Protein AF-A0A2S7ZCL2-F1 (afdb_monomer_lite)

pLDDT: mean 88.98, std 7.47, range [64.06, 97.12]

Organism: NCBI:txid1298594

InterPro domains:
  IPR002711 HNH endonuclease [PF01844] (48-86)
  IPR003615 HNH nuclease [SM00507] (35-84)
  IPR003615 HNH nuclease [cd00085] (34-86)

Radius of gyration: 19.72 Å; chains: 1; bounding box: 30×63×38 Å

Secondary structure (DSSP, 8-state):
---PPP---SS----PPPPPPPPHHHHHHHHHHHHHHHHHHHHTTTB-TTT-SBP-EEEESS-GGGT----GGGEEEE-HHIIIIIIISSTTHHHHHHHHHHHHHHHH----

Sequence (112 aa):
MLKRTPLRAKTRLVSKKPLSKKSRNKKKNDMELEKIRPKVIERDHGKCILCGAHYEEVHHIKYRSAGGKNNIENLCCLCWHCHRIKIHAGSHQREYRKVLQTILKERHGYEY

Structure (mmCIF, N/CA/C/O backbone):
data_AF-A0A2S7ZCL2-F1
#
_entry.id   AF-A0A2S7ZCL2-F1
#
loop_
_atom_site.group_PDB
_atom_site.id
_atom_site.type_symbol
_atom_site.label_atom_id
_atom_site.label_alt_id
_atom_site.label_comp_id
_atom_site.label_asym_id
_atom_site.label_entity_id
_atom_site.label_seq_id
_atom_site.pdbx_PDB_ins_code
_atom_site.Cartn_x
_atom_site.Cartn_y
_atom_site.Ca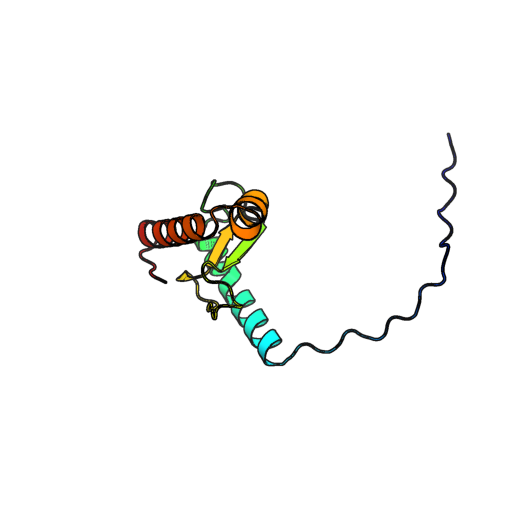rtn_z
_atom_site.occupancy
_atom_site.B_iso_or_equiv
_atom_site.auth_seq_id
_atom_site.auth_comp_id
_atom_site.auth_asym_id
_atom_site.auth_atom_id
_atom_site.pdbx_PDB_model_num
ATOM 1 N N . MET A 1 1 ? -0.545 -48.654 -9.321 1.00 64.06 1 MET A N 1
ATOM 2 C CA . MET A 1 1 ? -0.829 -47.453 -8.498 1.00 64.06 1 MET A CA 1
ATOM 3 C C . MET A 1 1 ? 0.154 -47.402 -7.332 1.00 64.06 1 MET A C 1
ATOM 5 O O . MET A 1 1 ? 0.102 -48.275 -6.476 1.00 64.06 1 MET A O 1
ATOM 9 N N . LEU A 1 2 ? 1.082 -46.438 -7.307 1.00 65.00 2 LEU A N 1
ATOM 10 C CA . LEU A 1 2 ? 2.020 -46.267 -6.188 1.00 65.00 2 LEU A CA 1
ATOM 11 C C . LEU A 1 2 ? 1.259 -45.736 -4.965 1.00 65.00 2 LEU A C 1
ATOM 13 O O . LEU A 1 2 ? 0.779 -44.602 -4.970 1.00 65.00 2 LEU A O 1
ATOM 17 N N . LYS A 1 3 ? 1.125 -46.564 -3.924 1.00 67.25 3 LYS A N 1
ATOM 18 C CA . LYS A 1 3 ? 0.540 -46.158 -2.640 1.00 67.25 3 LYS A CA 1
ATOM 19 C C . LYS A 1 3 ? 1.500 -45.162 -1.984 1.00 67.25 3 LYS A C 1
ATOM 21 O O . LYS A 1 3 ? 2.570 -45.549 -1.526 1.00 67.25 3 LYS A O 1
ATOM 26 N N . ARG A 1 4 ? 1.148 -43.873 -1.977 1.00 72.56 4 ARG A N 1
ATOM 27 C CA . ARG A 1 4 ? 1.917 -42.845 -1.261 1.00 72.56 4 ARG A CA 1
ATOM 28 C C . ARG A 1 4 ? 1.883 -43.188 0.229 1.00 72.56 4 ARG A C 1
ATOM 30 O O . ARG A 1 4 ? 0.804 -43.235 0.817 1.00 72.56 4 ARG A O 1
ATOM 37 N N . THR A 1 5 ? 3.036 -43.465 0.829 1.00 74.88 5 THR A N 1
ATOM 38 C CA . THR A 1 5 ? 3.128 -43.673 2.275 1.00 74.88 5 THR A CA 1
ATOM 39 C C . THR A 1 5 ? 2.898 -42.338 2.988 1.00 74.88 5 THR A C 1
ATOM 41 O O . THR A 1 5 ? 3.396 -41.304 2.534 1.00 74.88 5 THR A O 1
ATOM 44 N N . PRO A 1 6 ? 2.114 -42.311 4.078 1.00 76.31 6 PRO A N 1
ATOM 45 C CA . PRO A 1 6 ? 1.880 -41.076 4.809 1.00 76.31 6 PRO A CA 1
ATOM 46 C C . PRO A 1 6 ? 3.201 -40.564 5.392 1.00 76.31 6 PRO A C 1
ATOM 48 O O . PRO A 1 6 ? 3.972 -41.324 5.984 1.00 76.31 6 PRO A O 1
ATOM 51 N N . LEU A 1 7 ? 3.465 -39.264 5.229 1.00 78.38 7 LEU A N 1
ATOM 52 C CA . LEU A 1 7 ? 4.630 -38.615 5.825 1.00 78.38 7 LEU A CA 1
ATOM 53 C C . LEU A 1 7 ? 4.537 -38.730 7.351 1.00 78.38 7 LEU A C 1
ATOM 55 O O . LEU A 1 7 ? 3.678 -38.117 7.984 1.00 78.38 7 LEU A O 1
ATOM 59 N N . ARG A 1 8 ? 5.429 -39.519 7.956 1.00 75.44 8 ARG A N 1
ATOM 60 C CA . ARG A 1 8 ? 5.525 -39.646 9.412 1.00 75.44 8 ARG A CA 1
ATOM 61 C C . ARG A 1 8 ? 6.224 -38.404 9.962 1.00 75.44 8 ARG A C 1
ATOM 63 O O . ARG A 1 8 ? 7.360 -38.116 9.583 1.00 75.44 8 ARG A O 1
ATOM 70 N N . ALA A 1 9 ? 5.551 -37.653 10.833 1.00 77.12 9 ALA A N 1
ATOM 71 C CA . ALA A 1 9 ? 6.138 -36.473 11.460 1.00 77.12 9 ALA A CA 1
ATOM 72 C C . ALA A 1 9 ? 7.427 -36.867 12.204 1.00 77.12 9 ALA A C 1
ATOM 74 O O . ALA A 1 9 ? 7.406 -37.722 13.088 1.00 77.12 9 ALA A O 1
ATOM 75 N N . LYS A 1 10 ? 8.558 -36.259 11.820 1.00 76.94 10 LYS A N 1
ATOM 76 C CA . LYS A 1 10 ? 9.879 -36.549 12.407 1.00 76.94 10 LYS A CA 1
ATOM 77 C C . LYS A 1 10 ? 10.001 -36.058 13.854 1.00 76.94 10 LYS A C 1
ATOM 79 O O . LYS A 1 10 ? 10.836 -36.555 14.598 1.00 76.94 10 LYS A O 1
ATOM 84 N N . THR A 1 11 ? 9.175 -35.093 14.253 1.00 80.31 11 THR A N 1
ATOM 85 C CA . THR A 1 11 ? 9.191 -34.475 15.581 1.00 80.31 11 THR A CA 1
ATOM 86 C C . THR A 1 11 ? 7.789 -34.443 16.179 1.00 80.31 11 THR A C 1
ATOM 88 O O . THR A 1 11 ? 6.789 -34.322 15.467 1.00 80.31 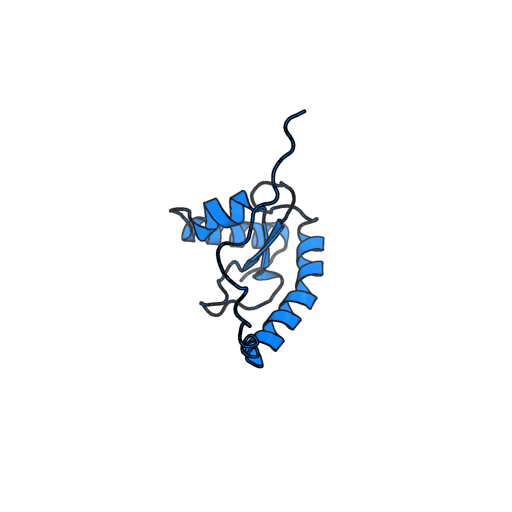11 THR A O 1
ATOM 91 N N . ARG A 1 12 ? 7.704 -34.550 17.511 1.00 79.19 12 ARG A N 1
ATOM 92 C CA . ARG A 1 12 ? 6.452 -34.298 18.234 1.00 79.19 12 ARG A CA 1
ATOM 93 C C . ARG A 1 12 ? 6.094 -32.821 18.076 1.00 79.19 12 ARG A C 1
ATOM 95 O O . ARG A 1 12 ? 6.964 -31.961 18.213 1.00 79.19 12 ARG A O 1
ATOM 102 N N . LEU A 1 13 ? 4.825 -32.524 17.802 1.00 75.38 13 LEU A N 1
ATOM 103 C CA . LEU A 1 13 ? 4.333 -31.149 17.818 1.00 75.38 13 LEU A CA 1
ATOM 104 C C . LEU A 1 13 ? 4.563 -30.575 19.221 1.00 75.38 13 LEU A C 1
ATOM 106 O O . LEU A 1 13 ? 3.994 -31.060 20.197 1.00 75.38 13 LEU A O 1
ATOM 110 N N . VAL A 1 14 ? 5.430 -29.570 19.331 1.00 76.38 14 VAL A N 1
ATOM 111 C CA . VAL A 1 14 ? 5.649 -28.859 20.593 1.00 76.38 14 VAL A CA 1
ATOM 112 C C . VAL A 1 14 ? 4.398 -28.041 20.894 1.00 76.38 14 VAL A C 1
ATOM 114 O O . VAL A 1 14 ? 3.916 -27.315 20.020 1.00 76.38 14 VAL A O 1
ATOM 117 N N . SER A 1 15 ? 3.887 -28.136 22.125 1.00 73.12 15 SER A N 1
ATOM 118 C CA . SER A 1 15 ? 2.834 -27.242 22.612 1.00 73.12 15 SER A CA 1
ATOM 119 C C . SER A 1 15 ? 3.368 -25.812 22.580 1.00 73.12 15 SER A C 1
ATOM 121 O O . SER A 1 15 ? 4.209 -25.415 23.391 1.00 73.12 15 SER A O 1
ATOM 123 N N . LYS A 1 16 ? 2.965 -25.051 21.563 1.00 77.75 16 LYS A N 1
ATOM 124 C CA . LYS A 1 16 ? 3.393 -23.664 21.411 1.00 77.75 16 LYS A CA 1
ATOM 125 C C . LYS A 1 16 ? 2.732 -22.848 22.519 1.00 77.75 16 LYS A C 1
ATOM 127 O O . LYS A 1 16 ? 1.516 -22.911 22.686 1.00 77.75 16 LYS A O 1
ATOM 132 N N . LYS A 1 17 ? 3.525 -22.053 23.249 1.00 77.50 17 LYS A N 1
ATOM 133 C CA . LYS A 1 17 ? 2.986 -21.027 24.155 1.00 77.50 17 LYS A CA 1
ATOM 134 C C . LYS A 1 17 ? 1.993 -20.147 23.374 1.00 77.50 17 LYS A C 1
ATOM 136 O O . LYS A 1 17 ? 2.246 -19.875 22.194 1.00 77.50 17 LYS A O 1
ATOM 141 N N . PRO A 1 18 ? 0.888 -19.699 23.995 1.00 79.81 18 PRO A N 1
ATOM 142 C CA . PRO A 1 18 ? -0.066 -18.831 23.318 1.00 79.81 18 PRO A CA 1
ATOM 143 C C . PRO A 1 18 ? 0.634 -17.561 22.819 1.00 79.81 18 PRO A C 1
ATOM 145 O O . PRO A 1 18 ? 1.536 -17.037 23.478 1.00 79.81 18 PRO A O 1
ATOM 148 N N . LEU A 1 19 ? 0.227 -17.067 21.645 1.00 81.06 19 LEU A N 1
ATOM 149 C CA . LEU A 1 19 ? 0.759 -15.816 21.104 1.00 81.06 19 LEU A CA 1
ATOM 150 C C . LEU A 1 19 ? 0.526 -14.668 22.097 1.00 81.06 19 LEU A C 1
ATOM 152 O O . LEU A 1 19 ? -0.555 -14.536 22.673 1.00 81.06 19 LEU A O 1
ATOM 156 N N . SER A 1 20 ? 1.540 -13.814 22.266 1.00 83.44 20 SER A N 1
ATOM 157 C CA . SER A 1 20 ? 1.433 -12.605 23.086 1.00 83.44 20 SER A CA 1
ATOM 158 C C . SER A 1 20 ? 0.277 -11.720 22.605 1.00 83.44 20 SER A C 1
ATOM 160 O O . SER A 1 20 ? 0.066 -11.540 21.399 1.00 83.44 20 SER A O 1
ATOM 162 N N . LYS A 1 21 ? -0.483 -11.151 23.551 1.00 82.75 21 LYS A N 1
ATOM 163 C CA . LYS A 1 21 ? -1.599 -10.254 23.231 1.00 82.75 21 LYS A CA 1
ATOM 164 C C . LYS A 1 21 ? -1.071 -9.011 22.508 1.00 82.75 21 LYS A C 1
ATOM 166 O O . LYS A 1 21 ? -0.093 -8.394 22.926 1.00 82.75 21 LYS A O 1
ATOM 171 N N . LYS A 1 22 ? -1.756 -8.600 21.436 1.00 80.94 22 LYS A N 1
ATOM 172 C CA . LYS A 1 22 ? -1.453 -7.338 20.743 1.00 80.94 22 LYS A CA 1
ATOM 173 C C . LYS A 1 22 ? -1.606 -6.152 21.708 1.00 80.94 22 LYS A C 1
ATOM 175 O O . LYS A 1 22 ? -2.564 -6.097 22.478 1.00 80.94 22 LYS A O 1
ATOM 180 N N . SER A 1 23 ? -0.718 -5.163 21.590 1.00 90.38 23 SER A N 1
ATOM 181 C CA . SER A 1 23 ? -0.870 -3.864 22.264 1.00 90.38 23 SER A CA 1
ATOM 182 C C . SER A 1 23 ? -2.215 -3.211 21.917 1.00 90.38 23 SER A C 1
ATOM 184 O O . SER A 1 23 ? -2.691 -3.315 20.779 1.00 90.38 23 SER A O 1
ATOM 186 N N . ARG A 1 24 ? -2.801 -2.484 22.881 1.00 87.38 24 ARG A N 1
ATOM 187 C CA . ARG A 1 24 ? -4.057 -1.729 22.712 1.00 87.38 24 ARG A CA 1
ATOM 188 C C . ARG A 1 24 ? -4.011 -0.819 21.479 1.00 87.38 24 ARG A C 1
ATOM 190 O O . ARG A 1 24 ? -4.944 -0.825 20.679 1.00 87.38 24 ARG A O 1
ATOM 197 N N . ASN A 1 25 ? -2.887 -0.132 21.259 1.00 85.81 25 ASN A N 1
ATOM 198 C CA . ASN A 1 25 ? -2.702 0.761 20.111 1.00 85.81 25 ASN A CA 1
ATOM 199 C C . ASN A 1 25 ? -2.700 0.010 18.778 1.00 85.81 25 ASN A C 1
ATOM 201 O O . ASN A 1 25 ? -3.251 0.497 17.792 1.00 85.81 25 ASN A O 1
ATOM 205 N N . LYS A 1 26 ? -2.115 -1.194 18.726 1.00 86.06 26 LYS A N 1
ATOM 206 C CA . LYS A 1 26 ? -2.132 -2.012 17.506 1.00 86.06 26 LYS A CA 1
ATOM 207 C C . LYS A 1 26 ? -3.560 -2.433 17.167 1.00 86.06 26 LYS A C 1
ATOM 209 O O . LYS A 1 26 ? -3.971 -2.258 16.029 1.00 86.06 26 LYS A O 1
ATOM 214 N N . LYS A 1 27 ? -4.327 -2.881 18.169 1.00 88.38 27 LYS A N 1
ATOM 215 C CA . LYS A 1 27 ? -5.736 -3.268 18.002 1.00 88.38 27 LYS A CA 1
ATOM 216 C C . LYS A 1 27 ? -6.606 -2.105 17.506 1.00 88.38 27 LYS A C 1
ATOM 218 O O . LYS A 1 27 ? -7.399 -2.304 16.595 1.00 88.38 27 LYS A O 1
ATOM 223 N N . LYS A 1 28 ? -6.432 -0.900 18.065 1.00 89.44 28 LYS A N 1
ATOM 224 C CA . LYS A 1 28 ? -7.171 0.304 17.643 1.00 89.44 28 LYS A CA 1
ATOM 225 C C . LYS A 1 28 ? -6.908 0.657 16.176 1.00 89.44 28 LYS A C 1
ATOM 227 O O . LYS A 1 28 ? -7.852 0.841 15.422 1.00 89.44 28 LYS A O 1
ATOM 232 N N . ASN A 1 29 ? -5.639 0.699 15.775 1.00 89.38 29 ASN A N 1
ATOM 233 C CA . ASN A 1 29 ? -5.256 0.986 14.390 1.00 89.38 29 ASN A CA 1
ATOM 234 C C . ASN A 1 29 ? -5.774 -0.070 13.404 1.00 89.38 29 ASN A C 1
ATOM 236 O O . ASN A 1 29 ? -6.220 0.279 12.319 1.00 89.38 29 ASN A O 1
ATOM 240 N N . ASP A 1 30 ? -5.699 -1.355 13.765 1.00 90.00 30 ASP A N 1
ATOM 241 C CA . ASP A 1 30 ? -6.180 -2.435 12.896 1.00 90.00 30 ASP A CA 1
ATOM 242 C C . ASP A 1 30 ? -7.705 -2.295 12.672 1.00 90.00 30 ASP A C 1
ATOM 244 O O . ASP A 1 30 ? -8.174 -2.415 11.544 1.00 90.00 30 ASP A O 1
ATOM 248 N N . MET A 1 31 ? -8.458 -1.934 13.719 1.00 91.69 31 MET A N 1
ATOM 249 C CA . MET A 1 31 ? -9.904 -1.681 13.650 1.00 91.69 31 MET A CA 1
ATOM 250 C C . MET A 1 31 ? -10.261 -0.430 12.830 1.00 91.69 31 MET A C 1
ATOM 252 O O . MET A 1 31 ? -11.264 -0.413 12.124 1.00 91.69 31 MET A O 1
ATOM 256 N N . GLU A 1 32 ? -9.463 0.633 12.923 1.00 91.38 32 GLU A N 1
ATOM 257 C CA . GLU A 1 32 ? -9.640 1.841 12.109 1.00 91.38 32 GLU A CA 1
ATOM 258 C C . GLU A 1 32 ? -9.396 1.555 10.623 1.00 91.38 32 GLU A C 1
ATOM 260 O O . GLU A 1 32 ? -10.199 1.945 9.775 1.00 91.38 32 GLU A O 1
ATOM 265 N N . LEU A 1 33 ? -8.337 0.804 10.312 1.00 91.06 33 LEU A N 1
ATOM 266 C CA . LEU A 1 33 ? -8.045 0.376 8.949 1.00 91.06 33 LEU A CA 1
ATOM 267 C C . LEU A 1 33 ? -9.184 -0.479 8.380 1.00 91.06 33 LEU A C 1
ATOM 269 O O . LEU A 1 33 ? -9.601 -0.263 7.247 1.00 91.06 33 LEU A O 1
ATOM 273 N N . GLU A 1 34 ? -9.720 -1.416 9.159 1.00 93.12 34 GLU A N 1
ATOM 274 C CA . GLU A 1 34 ? -10.827 -2.287 8.745 1.00 93.12 34 GLU A CA 1
ATOM 275 C C . GLU A 1 34 ? -12.094 -1.505 8.366 1.00 93.12 34 GLU A C 1
ATOM 277 O O . GLU A 1 34 ? -12.753 -1.849 7.389 1.00 93.12 34 GLU A O 1
ATOM 282 N N . LYS A 1 35 ? -12.375 -0.390 9.051 1.00 94.31 35 LYS A N 1
ATOM 283 C CA . LYS A 1 35 ? -13.498 0.503 8.715 1.00 94.31 35 LYS A CA 1
ATOM 284 C C . LYS A 1 35 ? -13.303 1.265 7.403 1.00 94.31 35 LYS A C 1
ATOM 286 O O . LYS A 1 35 ? -14.281 1.604 6.742 1.00 94.31 35 LYS A O 1
ATOM 291 N N . ILE A 1 36 ? -12.060 1.582 7.043 1.00 94.81 36 ILE A N 1
ATOM 292 C CA . ILE A 1 36 ? -11.743 2.457 5.901 1.00 94.81 36 ILE A CA 1
ATOM 293 C C . ILE A 1 36 ? -11.432 1.654 4.639 1.00 94.81 36 ILE A C 1
ATOM 295 O O . ILE A 1 36 ? -11.729 2.112 3.539 1.00 94.81 36 ILE A O 1
ATOM 299 N N . ARG A 1 37 ? -10.922 0.428 4.785 1.00 94.50 37 ARG A N 1
ATOM 300 C CA . ARG A 1 37 ? -10.679 -0.513 3.682 1.00 94.50 37 ARG A CA 1
ATOM 301 C C . ARG A 1 37 ? -11.816 -0.603 2.656 1.00 94.50 37 ARG A C 1
ATOM 303 O O . ARG A 1 37 ? -11.499 -0.417 1.485 1.00 94.50 37 ARG A O 1
ATOM 310 N N . PRO A 1 38 ? -13.092 -0.838 3.022 1.00 95.75 38 PRO A N 1
ATOM 311 C CA . PRO A 1 38 ? -14.159 -0.949 2.026 1.00 95.75 38 PRO A CA 1
ATOM 312 C C . PRO A 1 38 ? -14.320 0.331 1.198 1.00 95.75 38 PRO A C 1
ATOM 314 O O . PRO A 1 38 ? -14.475 0.245 -0.012 1.00 95.75 38 PRO A O 1
ATOM 317 N N . LYS A 1 39 ? -14.165 1.511 1.815 1.00 95.81 39 LYS A N 1
ATOM 318 C CA . LYS A 1 39 ? -14.246 2.804 1.115 1.00 95.81 39 LYS A CA 1
ATOM 319 C C . LYS A 1 39 ? -13.117 2.989 0.101 1.00 95.81 39 LYS A C 1
ATOM 321 O O . LYS A 1 39 ? -13.330 3.534 -0.974 1.00 95.81 39 LYS A O 1
ATOM 326 N N . VAL A 1 40 ? -11.909 2.537 0.442 1.00 95.69 40 VAL A N 1
ATOM 327 C CA . VAL A 1 40 ? -10.749 2.586 -0.465 1.00 95.69 40 VAL A CA 1
ATOM 328 C 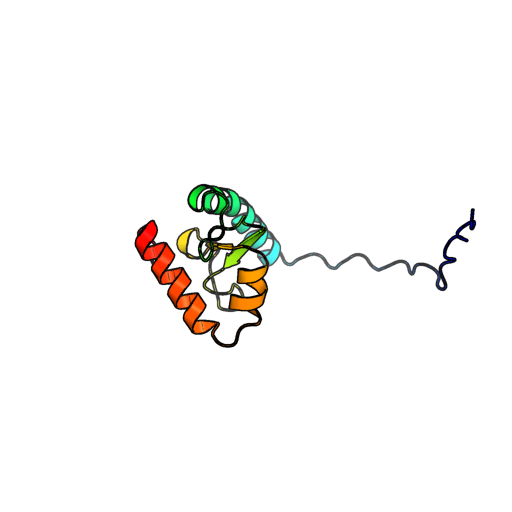C . VAL A 1 40 ? -10.953 1.636 -1.647 1.00 95.69 40 VAL A C 1
ATOM 330 O O . VAL A 1 40 ? -10.664 1.997 -2.783 1.00 95.69 40 VAL A O 1
ATOM 333 N N . ILE A 1 41 ? -11.483 0.440 -1.383 1.00 95.88 41 ILE A N 1
ATOM 334 C CA . ILE A 1 41 ? -11.773 -0.570 -2.408 1.00 95.88 41 ILE A CA 1
ATOM 335 C C . ILE A 1 41 ? -12.850 -0.076 -3.372 1.00 95.88 41 ILE A C 1
ATOM 337 O O . ILE A 1 41 ? -12.688 -0.207 -4.582 1.00 95.88 41 ILE A O 1
ATOM 341 N N . GLU A 1 42 ? -13.924 0.504 -2.841 1.00 96.00 42 GLU A N 1
ATOM 342 C CA . GLU A 1 42 ? -15.015 1.078 -3.626 1.00 96.00 42 GLU A CA 1
ATOM 343 C C . GLU A 1 42 ? -14.522 2.228 -4.514 1.00 96.00 42 GLU A C 1
ATOM 345 O O . GLU A 1 42 ? -14.769 2.213 -5.719 1.00 96.00 42 GLU A O 1
ATOM 350 N N . ARG A 1 43 ? -13.740 3.161 -3.948 1.00 94.75 43 ARG A N 1
ATOM 351 C CA . ARG A 1 43 ? -13.121 4.277 -4.682 1.00 94.75 43 ARG A CA 1
ATOM 352 C C . ARG A 1 43 ? -12.246 3.798 -5.841 1.00 94.75 43 ARG A C 1
ATOM 354 O O . ARG A 1 43 ? -12.331 4.336 -6.938 1.00 94.75 43 ARG A O 1
ATOM 361 N N . ASP A 1 44 ? -11.400 2.800 -5.593 1.00 94.88 44 ASP A N 1
ATOM 362 C CA . ASP A 1 44 ? -10.459 2.281 -6.593 1.00 94.88 44 ASP A CA 1
ATOM 363 C C . ASP A 1 44 ? -11.099 1.214 -7.506 1.00 94.88 44 ASP A C 1
ATOM 365 O O . ASP A 1 44 ? -10.403 0.565 -8.290 1.00 94.88 44 ASP A O 1
ATOM 369 N N . HIS A 1 45 ? -12.417 1.003 -7.398 1.00 95.06 45 HIS A N 1
ATOM 370 C CA . HIS A 1 45 ? -13.192 0.005 -8.142 1.00 95.06 45 HIS A CA 1
ATOM 371 C C . HIS A 1 45 ? -12.625 -1.420 -8.056 1.00 95.06 45 HIS A C 1
ATOM 373 O O . HIS A 1 45 ? -12.712 -2.196 -9.011 1.00 95.06 45 HIS A O 1
ATOM 379 N N . GLY A 1 46 ? -11.993 -1.763 -6.930 1.00 95.00 46 GLY A N 1
ATOM 380 C CA . GLY A 1 46 ? -11.317 -3.045 -6.750 1.00 95.00 46 GLY A CA 1
ATOM 381 C C . GLY A 1 46 ? -10.202 -3.295 -7.775 1.00 95.00 46 GLY A C 1
ATOM 382 O O . GLY A 1 46 ? -10.003 -4.428 -8.223 1.00 95.00 46 GLY A O 1
ATOM 383 N N . LYS A 1 47 ? -9.485 -2.247 -8.188 1.00 96.94 47 LYS A N 1
ATOM 384 C CA . LYS A 1 47 ? -8.369 -2.353 -9.129 1.00 96.94 47 LYS A CA 1
ATOM 385 C C . LYS A 1 47 ? -7.108 -1.710 -8.574 1.00 96.94 47 LYS A C 1
ATOM 387 O O . LYS A 1 47 ? -7.136 -0.782 -7.772 1.00 96.94 47 LYS A O 1
ATOM 392 N N . CYS A 1 48 ? -5.971 -2.216 -9.028 1.00 96.56 48 CYS A N 1
ATOM 393 C CA . CYS A 1 48 ? -4.667 -1.641 -8.773 1.00 96.56 48 CYS A CA 1
ATOM 394 C C . CYS A 1 48 ? -4.579 -0.265 -9.432 1.00 96.56 48 CYS A C 1
ATOM 396 O O . CYS A 1 48 ? -4.690 -0.157 -10.654 1.00 96.56 48 CYS A O 1
ATOM 398 N N . ILE A 1 49 ? -4.300 0.782 -8.657 1.00 95.00 49 ILE A N 1
ATOM 399 C CA . ILE A 1 49 ? -4.261 2.143 -9.210 1.00 95.00 49 ILE A CA 1
ATOM 400 C C . ILE A 1 49 ? -3.105 2.375 -10.196 1.00 95.00 49 ILE A C 1
ATOM 402 O O . ILE A 1 49 ? -3.208 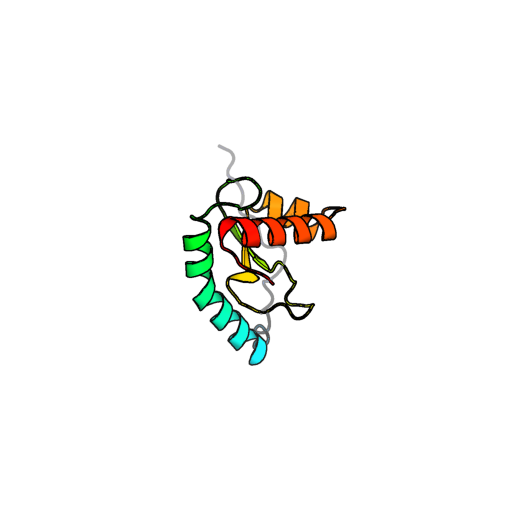3.260 -11.046 1.00 95.00 49 ILE A O 1
ATOM 406 N N . LEU A 1 50 ? -2.045 1.557 -10.115 1.00 93.75 50 LEU A N 1
ATOM 407 C CA . LEU A 1 50 ? -0.862 1.640 -10.977 1.00 93.75 50 LEU A CA 1
ATOM 408 C C . LEU A 1 50 ? -1.014 0.906 -12.312 1.00 93.75 50 LEU A C 1
ATOM 410 O O . LEU A 1 50 ? -0.515 1.390 -13.320 1.00 93.75 50 LEU A O 1
ATOM 414 N N . CYS A 1 51 ? -1.625 -0.281 -12.324 1.00 94.44 51 CYS A N 1
ATOM 415 C CA . CYS A 1 51 ? -1.670 -1.127 -13.525 1.00 94.44 51 CYS A CA 1
ATOM 416 C C . CYS A 1 51 ? -3.071 -1.589 -13.939 1.00 94.44 51 CYS A C 1
ATOM 418 O O . CYS A 1 51 ? -3.203 -2.242 -14.966 1.00 94.44 51 CYS A O 1
ATOM 420 N N . GLY A 1 52 ? -4.108 -1.305 -13.150 1.00 94.69 52 GLY A N 1
ATOM 421 C CA . GLY A 1 52 ? -5.493 -1.671 -13.461 1.00 94.69 52 GLY A CA 1
ATOM 422 C C . GLY A 1 52 ? -5.864 -3.142 -13.234 1.00 94.69 52 GLY A C 1
ATOM 423 O O . GLY A 1 52 ? -7.034 -3.484 -13.387 1.00 94.69 52 GLY A O 1
ATOM 424 N N . ALA A 1 53 ? -4.914 -4.004 -12.848 1.00 96.19 53 ALA A N 1
ATOM 425 C CA . ALA A 1 53 ? -5.187 -5.395 -12.467 1.00 96.19 53 ALA A CA 1
ATOM 426 C C . ALA A 1 53 ? -6.089 -5.484 -11.222 1.00 96.19 53 ALA A C 1
ATOM 428 O O . ALA A 1 53 ? -6.301 -4.479 -10.544 1.00 96.19 53 ALA A O 1
ATOM 429 N N . HIS A 1 54 ? -6.590 -6.675 -10.887 1.00 96.56 54 HIS A N 1
ATOM 430 C CA . HIS A 1 54 ? -7.338 -6.871 -9.643 1.00 96.56 54 HIS A CA 1
ATOM 431 C C . HIS A 1 54 ? -6.500 -6.450 -8.424 1.00 96.56 54 HIS A C 1
ATOM 433 O O . HIS A 1 54 ? -5.273 -6.570 -8.423 1.00 96.56 54 HIS A O 1
ATOM 439 N N . TYR A 1 55 ? -7.155 -5.868 -7.422 1.00 95.31 55 TYR A N 1
ATOM 440 C CA . TYR A 1 55 ? -6.489 -5.523 -6.170 1.00 95.31 55 TYR A CA 1
ATOM 441 C C . TYR A 1 55 ? -6.353 -6.759 -5.277 1.00 95.31 55 TYR A C 1
ATOM 443 O O . TYR A 1 55 ? -7.275 -7.559 -5.173 1.00 95.31 55 TYR A O 1
ATOM 451 N N . GLU A 1 56 ? -5.234 -6.879 -4.567 1.00 95.12 56 GLU A N 1
ATOM 452 C CA . GLU A 1 56 ? -5.082 -7.899 -3.521 1.00 95.12 56 GLU A CA 1
ATOM 453 C C . GLU A 1 56 ? -4.836 -7.272 -2.147 1.00 95.12 56 GLU A C 1
ATOM 455 O O . GLU A 1 56 ? -5.278 -7.798 -1.124 1.00 95.12 56 GLU A O 1
ATOM 460 N N . GLU A 1 57 ? -4.138 -6.134 -2.093 1.00 93.81 57 GLU A N 1
ATOM 461 C CA . GLU A 1 57 ? -3.742 -5.507 -0.835 1.00 93.81 57 GLU A CA 1
ATOM 462 C C . GLU A 1 57 ? -4.010 -3.991 -0.868 1.00 93.81 57 GLU A C 1
ATOM 464 O O . GLU A 1 57 ? -3.871 -3.326 -1.896 1.00 93.81 57 GLU A O 1
ATOM 469 N N . VAL A 1 58 ? -4.402 -3.437 0.286 1.00 95.38 58 VAL A N 1
ATOM 470 C CA . VAL A 1 58 ? -4.514 -1.985 0.488 1.00 95.38 58 VAL A CA 1
ATOM 471 C C . VAL A 1 58 ? -3.205 -1.495 1.093 1.00 95.38 58 VAL A C 1
ATOM 473 O O . VAL A 1 58 ? -2.795 -1.967 2.155 1.00 95.38 58 VAL A O 1
ATOM 476 N N . HIS A 1 59 ? -2.564 -0.556 0.413 1.00 94.19 59 HIS A N 1
ATOM 477 C CA . HIS A 1 59 ? -1.236 -0.057 0.721 1.00 94.19 59 HIS A CA 1
ATOM 478 C C . HIS A 1 59 ? -1.269 1.357 1.307 1.00 94.19 59 HIS A C 1
ATOM 480 O O . HIS A 1 59 ? -2.027 2.209 0.844 1.00 94.19 59 HIS A O 1
ATOM 486 N N . HIS A 1 60 ? -0.403 1.615 2.292 1.00 94.88 60 HIS A N 1
ATOM 487 C CA . HIS A 1 60 ? -0.170 2.943 2.866 1.00 94.88 60 HIS A CA 1
ATOM 488 C C . HIS A 1 60 ? 0.931 3.690 2.099 1.00 94.88 60 HIS A C 1
ATOM 490 O O . HIS A 1 60 ? 2.103 3.347 2.246 1.00 94.88 60 HIS A O 1
ATOM 496 N N . ILE A 1 61 ? 0.578 4.760 1.381 1.00 93.31 61 ILE A N 1
ATOM 497 C CA . ILE A 1 61 ? 1.510 5.601 0.601 1.00 93.31 61 ILE A CA 1
ATOM 498 C C . ILE A 1 61 ? 2.632 6.160 1.488 1.00 93.31 61 ILE A C 1
ATOM 500 O O . ILE A 1 61 ? 3.822 6.068 1.174 1.00 93.31 61 ILE A O 1
ATOM 504 N N . LYS A 1 62 ? 2.269 6.719 2.645 1.00 92.19 62 LYS A N 1
ATOM 505 C CA . LYS A 1 62 ? 3.185 6.940 3.763 1.00 92.19 62 LYS A CA 1
ATOM 506 C C . LYS A 1 62 ? 3.092 5.749 4.691 1.00 92.19 62 LYS A C 1
ATOM 508 O O . LYS A 1 62 ? 2.063 5.535 5.331 1.00 92.19 62 LYS A O 1
ATOM 513 N N . TYR A 1 63 ? 4.198 5.022 4.809 1.00 90.94 63 TYR A N 1
ATOM 514 C CA . TYR A 1 63 ? 4.297 3.874 5.696 1.00 90.94 63 TYR A CA 1
ATOM 515 C C . TYR A 1 63 ? 3.831 4.189 7.117 1.00 90.94 63 TYR A C 1
ATOM 517 O O . TYR A 1 63 ? 4.161 5.228 7.695 1.00 90.94 63 TYR A O 1
ATOM 525 N N . ARG A 1 64 ? 3.132 3.227 7.721 1.00 89.75 64 ARG A N 1
ATOM 526 C CA . ARG A 1 64 ? 2.688 3.296 9.118 1.00 89.75 64 ARG A CA 1
ATOM 527 C C . ARG A 1 64 ? 3.857 3.483 10.094 1.00 89.75 64 ARG A C 1
ATOM 529 O O . ARG A 1 64 ? 3.722 4.218 11.064 1.00 89.75 64 ARG A O 1
ATOM 536 N N . SER A 1 65 ? 5.011 2.868 9.821 1.00 89.06 65 SER A N 1
ATOM 537 C CA . SER A 1 65 ? 6.245 3.052 10.606 1.00 89.06 65 SER A CA 1
ATOM 538 C C . SER A 1 65 ? 6.791 4.480 10.543 1.00 89.06 65 SER A C 1
ATOM 540 O O . SER A 1 65 ? 7.430 4.924 11.487 1.00 89.06 65 SER A O 1
ATOM 542 N N . ALA A 1 66 ? 6.497 5.213 9.467 1.00 88.94 66 ALA A N 1
ATOM 543 C CA . ALA A 1 66 ? 6.869 6.611 9.275 1.00 88.94 66 ALA A CA 1
ATOM 544 C C . ALA A 1 66 ? 5.751 7.588 9.696 1.00 88.94 66 ALA A C 1
ATOM 546 O O . ALA A 1 66 ? 5.739 8.739 9.258 1.00 88.94 66 ALA A O 1
ATOM 547 N N . GLY A 1 67 ? 4.776 7.135 10.496 1.00 89.00 67 GLY A N 1
ATOM 548 C CA . GLY A 1 67 ? 3.668 7.964 10.985 1.00 89.00 67 GLY A CA 1
ATOM 549 C C . GLY A 1 67 ? 2.524 8.169 9.985 1.00 89.00 67 GLY A C 1
ATOM 550 O O . GLY A 1 67 ? 1.777 9.137 10.104 1.00 89.00 67 GLY A O 1
ATOM 551 N N . GLY A 1 68 ? 2.390 7.298 8.981 1.00 91.19 68 GLY A N 1
ATOM 552 C CA . GLY A 1 68 ? 1.243 7.303 8.072 1.00 91.19 68 GLY A CA 1
ATOM 553 C C . GLY A 1 68 ? -0.081 7.023 8.789 1.00 91.19 68 GLY A C 1
ATOM 554 O O . GLY A 1 68 ? -0.168 6.091 9.590 1.00 91.19 68 GLY A O 1
ATOM 555 N N . LYS A 1 69 ? -1.111 7.819 8.486 1.00 92.31 69 LYS A N 1
ATOM 556 C CA . LYS A 1 69 ? -2.465 7.691 9.056 1.00 92.31 69 LYS A CA 1
ATOM 557 C C . LYS A 1 69 ? -3.304 6.689 8.259 1.00 92.31 69 LYS A C 1
ATOM 559 O O . LYS A 1 69 ? -3.055 6.476 7.072 1.00 92.31 69 LYS A O 1
ATOM 564 N N . ASN A 1 70 ? -4.325 6.112 8.884 1.00 92.31 70 ASN A N 1
ATOM 565 C CA . ASN A 1 70 ? -5.312 5.281 8.195 1.00 92.31 70 ASN A CA 1
ATOM 566 C C . ASN A 1 70 ? -6.396 6.175 7.581 1.00 92.31 70 ASN A C 1
ATOM 568 O O . ASN A 1 70 ? -7.536 6.104 7.997 1.00 92.31 70 ASN A O 1
ATOM 572 N N . ASN A 1 71 ? -6.052 7.044 6.635 1.00 93.00 71 ASN A N 1
ATOM 573 C CA . ASN A 1 71 ? -7.025 7.904 5.952 1.00 93.00 71 ASN A CA 1
ATOM 574 C C . ASN A 1 71 ? -7.202 7.435 4.509 1.00 93.00 71 ASN A C 1
ATOM 576 O O . ASN A 1 71 ? -6.283 6.843 3.945 1.00 93.00 71 ASN A O 1
ATOM 580 N N . ILE A 1 72 ? -8.346 7.746 3.895 1.00 93.31 72 ILE A N 1
ATOM 581 C CA . ILE A 1 72 ? -8.614 7.377 2.497 1.00 93.31 72 ILE A CA 1
ATOM 582 C C . ILE A 1 72 ? -7.553 7.952 1.541 1.00 93.31 72 ILE A C 1
ATOM 584 O O . ILE A 1 72 ? -7.129 7.274 0.615 1.00 93.31 72 ILE A O 1
ATOM 588 N N . GLU A 1 73 ? -7.041 9.145 1.837 1.00 93.62 73 GLU A N 1
ATOM 589 C CA . GLU A 1 73 ? -6.010 9.859 1.068 1.00 93.62 73 GLU A CA 1
ATOM 590 C C . GLU A 1 73 ? -4.637 9.169 1.114 1.00 93.62 73 GLU A C 1
ATOM 592 O O . GLU A 1 73 ? -3.859 9.258 0.172 1.00 93.62 73 GLU A O 1
ATOM 597 N N . ASN A 1 74 ? -4.335 8.449 2.201 1.00 94.94 74 ASN A N 1
ATOM 598 C CA . ASN A 1 74 ? -3.058 7.748 2.377 1.00 94.94 74 ASN A CA 1
ATOM 599 C C . ASN A 1 74 ? -3.115 6.282 1.922 1.00 94.94 74 ASN A C 1
ATOM 601 O O . ASN A 1 74 ? -2.096 5.589 1.930 1.00 94.94 74 ASN A O 1
ATOM 605 N N . LEU A 1 75 ? -4.306 5.771 1.612 1.00 95.00 75 LEU A N 1
ATOM 606 C CA . LEU A 1 75 ? -4.539 4.367 1.300 1.00 95.00 75 LEU A CA 1
ATOM 607 C C . LEU A 1 75 ? -4.868 4.198 -0.182 1.00 95.00 75 LEU A C 1
ATOM 609 O O . LEU A 1 75 ? -5.618 4.982 -0.760 1.00 95.00 75 LEU A O 1
ATOM 613 N N . CYS A 1 76 ? -4.339 3.144 -0.795 1.00 95.31 76 CYS A N 1
ATOM 614 C CA . CYS A 1 76 ? -4.625 2.803 -2.187 1.00 95.31 76 CYS A CA 1
ATOM 615 C C . CYS A 1 76 ? -4.679 1.293 -2.413 1.00 95.31 76 CYS A C 1
ATOM 617 O O . CYS A 1 76 ? -3.993 0.528 -1.733 1.00 95.31 76 CYS A O 1
ATOM 619 N N . CYS A 1 77 ? -5.492 0.863 -3.371 1.00 97.12 77 CYS A N 1
ATOM 620 C CA . CYS A 1 77 ? -5.570 -0.522 -3.809 1.00 97.12 77 CYS A CA 1
ATOM 621 C C . CYS A 1 77 ? -4.437 -0.848 -4.777 1.00 97.12 77 CYS A C 1
ATOM 623 O O . CYS A 1 77 ? -4.218 -0.144 -5.767 1.00 97.12 77 CYS A O 1
ATOM 625 N N . LEU A 1 78 ? -3.731 -1.946 -4.510 1.00 96.56 78 LEU A N 1
ATOM 626 C CA . LEU A 1 78 ? -2.639 -2.429 -5.343 1.00 96.56 78 LEU A CA 1
ATOM 627 C C . LEU A 1 78 ? -2.711 -3.938 -5.544 1.00 96.56 78 LEU A C 1
ATOM 629 O O . LEU A 1 78 ? -3.161 -4.686 -4.672 1.00 96.56 78 LEU A O 1
ATOM 633 N N . CYS A 1 79 ? -2.209 -4.379 -6.696 1.00 96.56 79 CYS A N 1
ATOM 634 C CA . CYS A 1 79 ? -1.987 -5.794 -6.937 1.00 96.56 79 CYS A CA 1
ATOM 635 C C . CYS A 1 79 ? -0.702 -6.278 -6.253 1.00 96.56 79 CYS A C 1
ATOM 637 O O . CYS A 1 79 ? 0.217 -5.488 -6.000 1.00 96.56 79 CYS A O 1
ATOM 639 N N . TRP A 1 80 ? -0.598 -7.584 -6.015 1.00 94.94 80 TRP A N 1
ATOM 640 C CA . TRP A 1 80 ? 0.543 -8.214 -5.348 1.00 94.94 80 TRP A CA 1
ATOM 641 C C . TRP A 1 80 ? 1.878 -7.841 -6.002 1.00 94.94 80 TRP A C 1
ATOM 643 O O . TRP A 1 80 ? 2.824 -7.451 -5.315 1.00 94.94 80 TRP A O 1
ATOM 653 N N . HIS A 1 81 ? 1.941 -7.882 -7.336 1.00 94.38 81 HIS A N 1
ATOM 654 C CA . HIS A 1 81 ? 3.160 -7.561 -8.075 1.00 94.38 81 HIS A CA 1
ATOM 655 C C . HIS A 1 81 ? 3.581 -6.100 -7.869 1.00 94.38 81 HIS A C 1
ATOM 657 O O . HIS A 1 81 ? 4.725 -5.830 -7.514 1.00 94.38 81 HIS A O 1
ATOM 663 N N . CYS A 1 82 ? 2.664 -5.141 -8.029 1.00 94.81 82 CYS A N 1
ATOM 664 C CA . CYS A 1 82 ? 2.998 -3.729 -7.834 1.00 94.81 82 CYS A CA 1
ATOM 665 C C . CYS A 1 82 ? 3.356 -3.430 -6.375 1.00 94.81 82 CYS A C 1
ATOM 667 O O . CYS A 1 82 ? 4.328 -2.725 -6.107 1.00 94.81 82 CYS A O 1
ATOM 669 N N . HIS A 1 83 ? 2.618 -4.003 -5.428 1.00 93.94 83 HIS A N 1
ATOM 670 C CA . HIS A 1 83 ? 2.861 -3.767 -4.015 1.00 93.94 83 HIS A CA 1
ATOM 671 C C . HIS A 1 83 ? 4.213 -4.325 -3.553 1.00 93.94 83 HIS A C 1
ATOM 673 O O . HIS A 1 83 ? 4.991 -3.631 -2.899 1.00 93.94 83 HIS A O 1
ATOM 679 N N . ARG A 1 84 ? 4.534 -5.570 -3.916 1.00 92.06 84 ARG A N 1
ATOM 680 C CA . ARG A 1 84 ? 5.763 -6.229 -3.460 1.00 92.06 84 ARG A CA 1
ATOM 681 C C . ARG A 1 84 ? 6.969 -5.831 -4.294 1.00 92.06 84 ARG A C 1
ATOM 683 O O . ARG A 1 84 ? 7.981 -5.442 -3.723 1.00 92.06 84 ARG A O 1
ATOM 690 N N . ILE A 1 85 ? 6.861 -5.898 -5.618 1.00 91.62 85 ILE A N 1
ATOM 691 C CA . ILE A 1 85 ? 8.008 -5.728 -6.516 1.00 91.62 85 ILE A CA 1
ATOM 692 C C . ILE A 1 85 ? 8.323 -4.254 -6.742 1.00 91.62 85 ILE A C 1
ATOM 694 O O . ILE A 1 85 ? 9.477 -3.865 -6.625 1.00 91.62 85 ILE A O 1
ATOM 698 N N . LYS A 1 86 ? 7.322 -3.412 -7.023 1.00 88.69 86 LYS A N 1
ATOM 699 C CA . LYS A 1 86 ? 7.585 -1.998 -7.345 1.00 88.69 86 LYS A CA 1
ATOM 700 C C . LYS A 1 86 ? 7.797 -1.146 -6.095 1.00 88.69 86 LYS A C 1
ATOM 702 O O . LYS A 1 86 ? 8.734 -0.354 -6.056 1.00 88.69 86 LYS A O 1
ATOM 707 N N . ILE A 1 87 ? 6.957 -1.322 -5.073 1.00 89.62 87 ILE A N 1
ATOM 708 C CA . ILE A 1 87 ? 6.976 -0.442 -3.894 1.00 89.62 87 ILE A CA 1
ATOM 709 C C . ILE A 1 87 ? 7.934 -0.922 -2.807 1.00 89.62 87 ILE A C 1
ATOM 711 O O . ILE A 1 87 ? 8.712 -0.120 -2.296 1.00 89.62 87 ILE A O 1
ATOM 715 N N . HIS A 1 88 ? 7.878 -2.201 -2.429 1.00 87.00 88 HIS A N 1
ATOM 716 C CA . HIS A 1 88 ? 8.674 -2.701 -1.305 1.00 87.00 88 HIS A CA 1
ATOM 717 C C . HIS A 1 88 ? 10.072 -3.191 -1.696 1.00 87.00 88 HIS A C 1
ATOM 719 O O . HIS A 1 88 ? 11.021 -2.933 -0.960 1.00 87.00 88 HIS A O 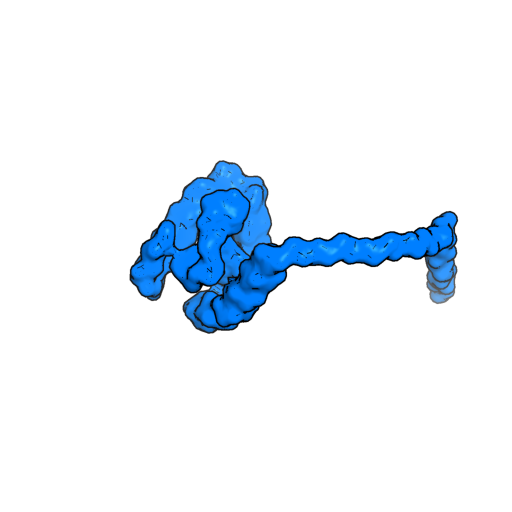1
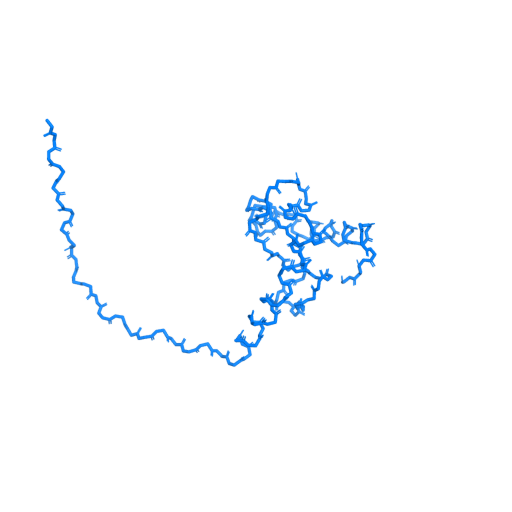ATOM 725 N N . ALA A 1 89 ? 10.207 -3.897 -2.821 1.00 87.81 89 ALA A N 1
ATOM 726 C CA . ALA A 1 89 ? 11.471 -4.497 -3.257 1.00 87.81 89 ALA A CA 1
ATOM 727 C C . ALA A 1 89 ? 12.186 -3.716 -4.375 1.00 87.81 89 ALA A C 1
ATOM 729 O O . ALA A 1 89 ? 13.325 -4.031 -4.704 1.00 87.81 89 ALA A O 1
ATOM 730 N N . GLY A 1 90 ? 11.534 -2.716 -4.971 1.00 82.44 90 GLY A N 1
ATOM 731 C CA . GLY A 1 90 ? 12.080 -1.971 -6.103 1.00 82.44 90 GLY A CA 1
ATOM 732 C C . GLY A 1 90 ? 13.144 -0.956 -5.689 1.00 82.44 90 GLY A C 1
ATOM 733 O O . GLY A 1 90 ? 13.173 -0.502 -4.545 1.00 82.44 90 GLY A O 1
ATOM 734 N N . SER A 1 91 ? 13.980 -0.542 -6.642 1.00 86.12 91 SER A N 1
ATOM 735 C CA . SER A 1 91 ? 15.015 0.488 -6.441 1.00 86.12 91 SER A CA 1
ATOM 736 C C . SER A 1 91 ? 14.442 1.912 -6.346 1.00 86.12 91 SER A C 1
ATOM 738 O O . SER A 1 91 ? 15.061 2.799 -5.767 1.00 86.12 91 SER A O 1
ATOM 740 N N . HIS A 1 92 ? 13.228 2.128 -6.864 1.00 87.12 92 HIS A N 1
ATOM 741 C CA . HIS A 1 92 ? 12.620 3.452 -7.073 1.00 87.12 92 HIS A CA 1
ATOM 742 C C . HIS A 1 92 ? 11.423 3.727 -6.146 1.00 87.12 92 HIS A C 1
ATOM 744 O O . HIS A 1 92 ? 10.432 4.349 -6.523 1.00 87.12 92 HIS A O 1
ATOM 750 N N . GLN A 1 93 ? 11.492 3.268 -4.897 1.00 86.19 93 GLN A N 1
ATOM 751 C CA . GLN A 1 93 ? 10.377 3.323 -3.933 1.00 86.19 93 GLN A CA 1
ATOM 752 C C . GLN A 1 93 ? 9.868 4.755 -3.702 1.00 86.19 93 GLN A C 1
ATOM 754 O O . GLN A 1 93 ? 8.666 5.000 -3.596 1.00 86.19 93 GLN A O 1
ATOM 759 N N . ARG A 1 94 ? 10.793 5.724 -3.652 1.00 88.50 94 ARG A N 1
ATOM 760 C CA . ARG A 1 94 ? 10.474 7.150 -3.480 1.00 88.50 94 ARG A CA 1
ATOM 761 C C . ARG A 1 94 ? 9.732 7.725 -4.683 1.00 88.50 94 ARG A C 1
ATOM 763 O O . ARG A 1 94 ? 8.847 8.553 -4.498 1.00 88.50 94 ARG A O 1
ATOM 770 N N . GLU A 1 95 ? 10.085 7.299 -5.889 1.00 91.62 95 GLU A N 1
ATOM 771 C CA . GLU A 1 95 ? 9.426 7.739 -7.120 1.00 91.62 95 GLU A CA 1
ATOM 772 C C . GLU A 1 95 ? 8.022 7.152 -7.204 1.00 91.62 95 GLU A C 1
ATOM 774 O O . GLU A 1 95 ? 7.066 7.902 -7.368 1.00 91.62 95 GLU A O 1
ATOM 779 N N . TYR A 1 96 ? 7.869 5.845 -6.965 1.00 91.69 96 TYR A N 1
ATOM 780 C CA . TYR A 1 96 ? 6.550 5.210 -6.940 1.00 91.69 96 TYR A CA 1
ATOM 781 C C . TYR A 1 96 ? 5.624 5.837 -5.902 1.00 91.69 96 TYR A C 1
ATOM 783 O O . TYR A 1 96 ? 4.447 6.040 -6.181 1.00 91.69 96 TYR A O 1
ATOM 791 N N . ARG A 1 97 ? 6.142 6.225 -4.733 1.00 91.12 97 ARG A N 1
ATOM 792 C CA . ARG A 1 97 ? 5.354 6.974 -3.749 1.00 91.12 97 ARG A CA 1
ATOM 793 C C . ARG A 1 97 ? 4.823 8.297 -4.309 1.00 91.12 97 ARG A C 1
ATOM 795 O O . ARG A 1 97 ? 3.648 8.589 -4.112 1.00 91.12 97 ARG A O 1
ATOM 802 N N . LYS A 1 98 ? 5.665 9.075 -5.000 1.00 92.62 98 LYS A N 1
ATOM 803 C CA . LYS A 1 98 ? 5.242 10.330 -5.642 1.00 92.62 98 LYS A CA 1
ATOM 804 C C . LYS A 1 98 ? 4.189 10.063 -6.711 1.00 92.62 98 LYS A C 1
ATOM 806 O O . LYS A 1 98 ? 3.167 10.729 -6.717 1.00 92.62 98 LYS A O 1
ATOM 811 N N . VAL A 1 99 ? 4.394 9.041 -7.543 1.00 93.75 99 VAL A N 1
ATOM 812 C CA . VAL A 1 99 ? 3.425 8.629 -8.569 1.00 93.75 99 VAL A CA 1
ATOM 813 C C . VAL A 1 99 ? 2.066 8.299 -7.946 1.00 93.75 99 VAL A C 1
ATOM 815 O O . VAL A 1 99 ? 1.046 8.764 -8.439 1.00 93.75 99 VAL A O 1
ATOM 818 N N . LEU A 1 100 ? 2.027 7.553 -6.836 1.00 93.06 100 LEU A N 1
ATOM 819 C CA . LEU A 1 100 ? 0.771 7.245 -6.137 1.00 93.06 100 LEU A CA 1
ATOM 820 C C . LEU A 1 100 ? 0.083 8.507 -5.597 1.00 93.06 100 LEU A C 1
ATOM 822 O O . LEU A 1 100 ? -1.132 8.632 -5.732 1.00 93.06 100 LEU A O 1
ATOM 826 N N . GLN A 1 101 ? 0.846 9.442 -5.015 1.00 92.94 101 GLN A N 1
ATOM 827 C CA . GLN A 1 101 ? 0.310 10.730 -4.554 1.00 92.94 101 GLN A CA 1
ATOM 828 C C . GLN A 1 101 ? -0.271 11.538 -5.719 1.00 92.94 101 GLN A C 1
ATOM 830 O O . GLN A 1 101 ? -1.391 12.027 -5.617 1.00 92.94 101 GLN A O 1
ATOM 835 N N . THR A 1 102 ? 0.450 11.623 -6.839 1.00 94.50 102 THR A N 1
ATOM 836 C CA . THR A 1 102 ? -0.014 12.304 -8.053 1.00 94.50 102 THR A CA 1
ATOM 837 C C . THR A 1 102 ? -1.304 11.680 -8.577 1.00 94.50 102 THR A C 1
ATOM 839 O O . THR A 1 102 ? -2.268 12.398 -8.808 1.00 94.50 102 THR A O 1
ATOM 842 N N . ILE A 1 103 ? -1.378 10.348 -8.665 1.00 93.56 103 ILE A N 1
ATOM 843 C CA . ILE A 1 103 ? -2.578 9.643 -9.135 1.00 93.56 103 ILE A CA 1
ATOM 844 C C . ILE A 1 103 ? -3.791 9.938 -8.244 1.00 93.56 103 ILE A C 1
ATOM 846 O O . ILE A 1 103 ? -4.877 10.195 -8.760 1.00 93.56 103 ILE A O 1
ATOM 850 N N . LEU A 1 104 ? -3.639 9.894 -6.915 1.00 92.50 104 LEU A N 1
ATOM 851 C CA . LEU A 1 104 ? -4.759 10.179 -6.010 1.00 92.50 104 LEU A CA 1
ATOM 852 C C . LEU A 1 104 ? -5.186 11.649 -6.055 1.00 92.50 104 LEU A C 1
ATOM 854 O O . LEU A 1 104 ? -6.386 11.930 -6.001 1.00 92.50 104 LEU A O 1
ATOM 858 N N . LYS A 1 105 ? -4.228 12.567 -6.210 1.00 93.44 105 LYS A N 1
ATOM 859 C CA . LYS A 1 105 ? -4.503 13.991 -6.401 1.00 93.44 105 LYS A CA 1
ATOM 860 C C . LYS A 1 105 ? -5.271 14.240 -7.697 1.00 93.44 105 LYS A C 1
ATOM 862 O O . LYS A 1 105 ? -6.288 14.919 -7.675 1.00 93.44 105 LYS A O 1
ATOM 867 N N . GLU A 1 106 ? -4.834 13.654 -8.806 1.00 92.75 106 GLU A N 1
ATOM 868 C CA . GLU A 1 106 ? -5.459 13.845 -10.119 1.00 92.75 106 GLU A CA 1
ATOM 869 C C . GLU A 1 106 ? -6.843 13.196 -10.218 1.00 92.75 106 GLU A C 1
ATOM 871 O O . GLU A 1 106 ? -7.762 13.793 -10.769 1.00 92.75 106 GLU A O 1
ATOM 876 N N . ARG A 1 107 ? -7.021 11.983 -9.678 1.00 91.31 107 ARG A N 1
ATOM 877 C CA . ARG A 1 107 ? -8.292 11.247 -9.805 1.00 91.31 107 ARG A CA 1
ATOM 878 C C . ARG A 1 107 ? -9.364 11.696 -8.821 1.00 91.31 107 ARG A C 1
ATOM 880 O O . ARG A 1 107 ? -10.548 11.566 -9.120 1.00 91.31 107 ARG A O 1
ATOM 887 N N . HIS A 1 108 ? -8.964 12.151 -7.635 1.00 89.94 108 HIS A N 1
ATOM 888 C CA . HIS A 1 108 ? -9.895 12.368 -6.526 1.00 89.94 108 HIS A CA 1
ATOM 889 C C . HIS A 1 108 ? -9.693 13.695 -5.783 1.00 89.94 108 HIS A C 1
ATOM 891 O O . HIS A 1 108 ? -10.445 13.976 -4.855 1.00 89.94 108 HIS A O 1
ATOM 897 N N . GLY A 1 109 ? -8.693 14.504 -6.150 1.00 89.06 109 GLY A N 1
ATOM 898 C CA . GLY A 1 109 ? -8.377 15.756 -5.455 1.00 89.06 109 GLY A CA 1
ATOM 899 C C . GLY A 1 109 ? -7.740 15.566 -4.075 1.00 89.06 109 GLY A C 1
ATOM 900 O O . GLY A 1 109 ? -7.689 16.514 -3.297 1.00 89.06 109 GLY A O 1
ATOM 901 N N . TYR A 1 110 ? -7.274 14.358 -3.743 1.00 86.94 110 TYR A N 1
ATOM 902 C CA . TYR A 1 110 ? -6.704 14.060 -2.429 1.00 86.94 110 TYR A CA 1
ATOM 903 C C . TYR A 1 110 ? -5.223 14.433 -2.343 1.00 86.94 110 TYR A C 1
ATOM 905 O O . TYR A 1 110 ? -4.412 13.969 -3.145 1.00 86.94 110 TYR A O 1
ATOM 913 N N . GLU A 1 111 ? -4.859 15.206 -1.320 1.00 81.94 111 GLU A N 1
ATOM 914 C CA . GLU A 1 111 ? -3.474 15.566 -1.007 1.00 81.94 111 GLU A CA 1
ATOM 915 C C . GLU A 1 111 ? -3.074 14.991 0.357 1.00 81.94 111 GLU A C 1
ATOM 917 O O . GLU A 1 111 ? -3.783 15.174 1.344 1.00 81.94 111 GLU A O 1
ATOM 922 N N . TYR A 1 112 ? -1.942 14.279 0.410 1.00 78.12 112 TYR A N 1
ATOM 923 C CA . TYR A 1 112 ? -1.443 13.614 1.620 1.00 78.12 112 TYR A CA 1
ATOM 924 C C . TYR A 1 112 ? 0.065 13.775 1.828 1.00 78.12 112 TYR A C 1
ATOM 926 O O . TYR A 1 112 ? 0.834 13.447 0.889 1.00 78.12 112 TYR A O 1
#

Foldseek 3Di:
DDDDDDDDPPDDPPPDDDDDDDDPVVVVQVVLLVVCVVVQCVLQVQAALPPRHGFDDKDFLQDVVNVGHSDSLRIHTHHPCCVPPVQPVDPPNVVVSVVSQVSCCVSPVRHD